Protein AF-A0A845W6X5-F1 (afdb_monomer)

Sequence (118 aa):
MAKKLVQFMMVVLFAMILYATPANASSVQECKANTPSCEGTLKQGEKLIVHSGWMHPNSLYVTPKGKATYAITYNYNTEQYKDVTEEKEFYTLGEVMTISLTDEQGEVSYKSVSHPRR

Secondary structure (DSSP, 8-state):
--TTHHHHHHHHHHHHHTT-S-----PEEEEETTSTT-EEEE-TT-EEEEE--SSS-EEEEEEESSSEEEEEEETTEEEEEEEE-S-EEEEESS-EEEEEE-SSS--EEEEEEEPPP-

Solvent-accessible surface area (backbone atoms only — not comparable to full-atom values): 6602 Å² total; per-residue (Å²): 141,76,81,69,63,65,66,55,58,57,56,57,58,59,62,59,68,77,72,70,69,84,76,74,71,59,48,74,45,80,29,48,30,83,39,97,76,24,56,54,74,46,45,55,59,24,32,40,39,35,44,33,49,78,87,45,54,25,38,36,39,38,36,36,81,42,67,24,27,37,36,40,31,47,82,88,49,72,48,78,46,72,73,37,65,60,71,43,80,42,82,43,60,58,41,49,37,35,40,34,46,72,30,88,83,23,39,35,34,39,40,40,45,62,47,78,87,126

Structure (mmCIF, N/CA/C/O backbone):
data_AF-A0A845W6X5-F1
#
_entry.id   AF-A0A845W6X5-F1
#
loop_
_atom_site.group_PDB
_atom_site.id
_atom_site.type_symbol
_atom_site.label_atom_id
_atom_site.label_alt_id
_atom_site.label_comp_id
_atom_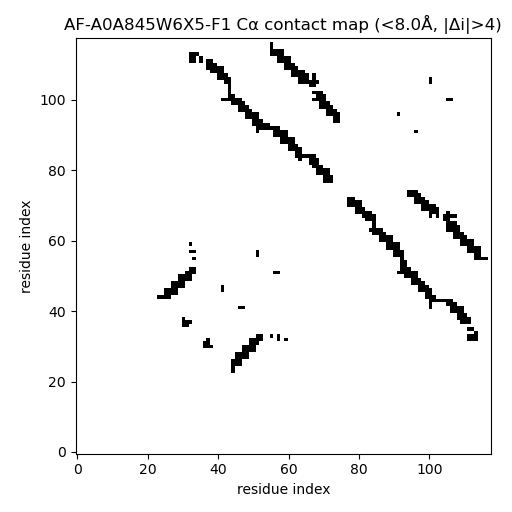site.label_asym_id
_atom_site.label_entity_id
_atom_site.label_seq_id
_atom_site.pdbx_PDB_ins_code
_atom_site.Cartn_x
_atom_site.Cartn_y
_atom_site.Cartn_z
_atom_site.occupancy
_atom_site.B_iso_or_equiv
_atom_site.auth_seq_id
_atom_site.auth_comp_id
_atom_site.auth_asym_id
_atom_site.auth_atom_id
_atom_site.pdbx_PDB_model_num
ATOM 1 N N . MET A 1 1 ? 3.448 -22.905 61.114 1.00 51.78 1 MET A N 1
ATOM 2 C CA . MET A 1 1 ? 4.108 -23.081 59.798 1.00 51.78 1 MET A CA 1
ATOM 3 C C . MET A 1 1 ? 3.285 -22.420 58.678 1.00 51.78 1 MET A C 1
ATOM 5 O O . MET A 1 1 ? 2.903 -23.078 57.727 1.00 51.78 1 MET A O 1
ATOM 9 N N . ALA A 1 2 ? 3.006 -21.113 58.777 1.00 49.19 2 ALA A N 1
ATOM 10 C CA . ALA A 1 2 ? 2.121 -20.379 57.850 1.00 49.19 2 ALA A CA 1
ATOM 11 C C . ALA A 1 2 ? 2.855 -19.293 57.030 1.00 49.19 2 ALA A C 1
ATOM 13 O O . ALA A 1 2 ? 2.239 -18.492 56.340 1.00 49.19 2 ALA A O 1
ATOM 14 N N . LYS A 1 3 ? 4.193 -19.246 57.107 1.00 49.50 3 LYS A N 1
ATOM 15 C CA . LYS A 1 3 ? 5.003 -18.142 56.560 1.00 49.50 3 LYS A CA 1
ATOM 16 C C . LYS A 1 3 ? 5.380 -18.305 55.078 1.00 49.50 3 LYS A C 1
ATOM 18 O O . LYS A 1 3 ? 5.889 -17.366 54.488 1.00 49.50 3 LYS A O 1
ATOM 23 N N . LYS A 1 4 ? 5.127 -19.476 54.473 1.00 51.56 4 LYS A N 1
ATOM 24 C CA . LYS A 1 4 ? 5.481 -19.781 53.069 1.00 51.56 4 LYS A CA 1
ATOM 25 C C . LYS A 1 4 ? 4.347 -19.545 52.061 1.00 51.56 4 LYS A C 1
ATOM 27 O O . LYS A 1 4 ? 4.599 -19.563 50.864 1.00 51.56 4 LYS A O 1
ATOM 32 N N . LEU A 1 5 ? 3.117 -19.315 52.524 1.00 51.38 5 LEU A N 1
ATOM 33 C CA . LEU A 1 5 ? 1.936 -19.251 51.652 1.00 51.38 5 LEU A CA 1
ATOM 34 C C . LEU A 1 5 ? 1.756 -17.869 50.999 1.00 51.38 5 LEU A C 1
ATOM 36 O O . LEU A 1 5 ? 1.340 -17.773 49.850 1.00 51.38 5 LEU A O 1
ATOM 40 N N . VAL A 1 6 ? 2.172 -16.801 51.686 1.00 53.75 6 VAL A N 1
ATOM 41 C CA . VAL A 1 6 ? 2.078 -15.419 51.176 1.00 53.75 6 VAL A CA 1
ATOM 42 C C . VAL A 1 6 ? 3.091 -15.156 50.055 1.00 53.75 6 VAL A C 1
ATOM 44 O O . VAL A 1 6 ? 2.803 -14.431 49.107 1.00 53.75 6 VAL A O 1
ATOM 47 N N . GLN A 1 7 ? 4.264 -15.792 50.122 1.00 48.56 7 GLN A N 1
ATOM 48 C CA . GLN A 1 7 ? 5.348 -15.552 49.167 1.00 48.56 7 GLN A CA 1
ATOM 49 C C . GLN A 1 7 ? 5.064 -16.159 47.781 1.00 48.56 7 GLN A C 1
ATOM 51 O O . GLN A 1 7 ? 5.516 -15.615 46.781 1.00 48.56 7 GLN A O 1
ATOM 56 N N . PHE A 1 8 ? 4.264 -17.230 47.699 1.00 49.72 8 PHE A N 1
ATOM 57 C CA . PHE A 1 8 ? 3.849 -17.813 46.416 1.00 49.72 8 PHE A CA 1
ATOM 58 C C . PHE A 1 8 ? 2.733 -17.022 45.728 1.00 49.72 8 PHE A C 1
ATOM 60 O O . PHE A 1 8 ? 2.716 -16.925 44.504 1.00 49.72 8 PHE A O 1
ATOM 67 N N . MET A 1 9 ? 1.830 -16.407 46.492 1.00 48.09 9 MET A N 1
ATOM 68 C CA . MET A 1 9 ? 0.687 -15.684 45.929 1.00 48.09 9 MET A CA 1
ATOM 69 C C . MET A 1 9 ? 1.110 -14.391 45.206 1.00 48.09 9 MET A C 1
ATOM 71 O O . MET A 1 9 ? 0.492 -13.995 44.221 1.00 48.09 9 MET A O 1
ATOM 75 N N . MET A 1 10 ? 2.214 -13.771 45.638 1.00 50.34 10 MET A N 1
ATOM 76 C CA . MET A 1 10 ? 2.742 -12.549 45.022 1.00 50.34 10 MET A CA 1
ATOM 77 C C . MET A 1 10 ? 3.471 -12.805 43.688 1.00 50.34 10 MET A C 1
ATOM 79 O O . MET A 1 10 ? 3.480 -11.937 42.818 1.00 50.34 10 MET A O 1
ATOM 83 N N . VAL A 1 11 ? 4.029 -14.006 43.487 1.00 52.97 11 VAL A N 1
ATOM 84 C CA . VAL A 1 11 ? 4.697 -14.388 42.226 1.00 52.97 11 VAL A CA 1
ATOM 85 C C . VAL A 1 11 ? 3.677 -14.615 41.105 1.00 52.97 11 VAL A C 1
ATOM 87 O O . VAL A 1 11 ? 3.931 -14.259 39.957 1.00 52.97 11 VAL A O 1
ATOM 90 N N . VAL A 1 12 ? 2.489 -15.132 41.433 1.00 52.00 12 VAL A N 1
ATOM 91 C CA . VAL A 1 12 ? 1.420 -15.363 40.445 1.00 52.00 12 VAL A CA 1
ATOM 92 C C . VAL A 1 12 ? 0.836 -14.042 39.925 1.00 52.00 12 VAL A C 1
ATOM 94 O O . VAL A 1 12 ? 0.532 -13.929 38.740 1.00 52.00 12 VAL A O 1
ATOM 97 N N . LEU A 1 13 ? 0.753 -13.011 40.772 1.00 50.06 13 LEU A N 1
ATOM 98 C CA . LEU A 1 13 ? 0.262 -11.684 40.376 1.00 50.06 13 LEU A CA 1
ATOM 99 C C . LEU A 1 13 ? 1.215 -10.946 39.423 1.00 50.06 13 LEU A C 1
ATOM 101 O O . LEU A 1 13 ? 0.748 -10.262 38.518 1.00 50.06 13 LEU A O 1
ATOM 105 N N . PHE A 1 14 ? 2.533 -11.136 39.546 1.00 45.03 14 PHE A N 1
ATOM 106 C CA . PHE A 1 14 ? 3.489 -10.572 38.583 1.00 45.03 14 PHE A CA 1
ATOM 107 C C . PHE A 1 14 ? 3.491 -11.298 37.228 1.00 45.03 14 PHE A C 1
ATOM 109 O O . PHE A 1 14 ? 3.789 -10.678 36.209 1.00 45.03 14 PHE A O 1
ATOM 116 N N . ALA A 1 15 ? 3.109 -12.579 37.184 1.00 49.25 15 ALA A N 1
ATOM 117 C CA . ALA A 1 15 ? 3.023 -13.335 35.933 1.00 49.25 15 ALA A CA 1
ATOM 118 C C . ALA A 1 15 ? 1.809 -12.942 35.064 1.00 49.25 15 ALA A C 1
ATOM 120 O O . ALA A 1 15 ? 1.866 -13.085 33.846 1.00 49.25 15 ALA A O 1
ATOM 121 N N . MET A 1 16 ? 0.734 -12.405 35.659 1.00 47.88 16 MET A N 1
ATOM 122 C CA . MET A 1 16 ? -0.456 -11.961 34.913 1.00 47.88 16 MET A CA 1
ATOM 123 C C . MET A 1 16 ? -0.333 -10.545 34.331 1.00 47.88 16 MET A C 1
ATOM 125 O O . MET A 1 16 ? -1.031 -10.219 33.376 1.00 47.88 16 MET A O 1
ATOM 129 N N . ILE A 1 17 ? 0.571 -9.706 34.850 1.00 47.94 17 ILE A N 1
ATOM 130 C CA . ILE A 1 17 ? 0.750 -8.324 34.361 1.00 47.94 17 ILE A CA 1
ATOM 131 C C . ILE A 1 17 ? 1.595 -8.282 33.071 1.00 47.94 17 ILE A C 1
ATOM 133 O O . ILE A 1 17 ? 1.535 -7.314 32.319 1.00 47.94 17 ILE A O 1
ATOM 137 N N . LEU A 1 18 ? 2.322 -9.357 32.747 1.00 46.09 18 LEU A N 1
ATOM 138 C CA . LEU A 1 18 ? 3.110 -9.458 31.512 1.00 46.09 18 LEU A CA 1
ATOM 139 C C . LEU A 1 18 ? 2.313 -9.961 30.290 1.00 46.09 18 LEU A C 1
ATOM 141 O O . LEU A 1 18 ? 2.891 -10.073 29.214 1.00 46.09 18 LEU A O 1
ATOM 145 N N . TYR A 1 19 ? 1.010 -10.242 30.425 1.00 49.62 19 TYR A N 1
ATOM 146 C CA . TYR A 1 19 ? 0.185 -10.859 29.369 1.00 49.62 19 TYR A CA 1
ATOM 147 C C . TYR A 1 19 ? -1.090 -10.083 29.007 1.00 49.62 19 TYR A C 1
ATOM 149 O O . TYR A 1 19 ? -2.079 -10.670 28.574 1.00 49.62 19 TYR A O 1
ATOM 157 N N . ALA A 1 20 ? -1.095 -8.759 29.161 1.00 47.22 20 ALA A N 1
ATOM 158 C CA . ALA A 1 20 ? -2.233 -7.951 28.718 1.00 47.22 20 ALA A CA 1
ATOM 159 C C . ALA A 1 20 ? -1.847 -6.586 28.139 1.00 47.22 20 ALA A C 1
ATOM 161 O O . ALA A 1 20 ? -2.643 -5.652 28.173 1.00 47.22 20 ALA A O 1
ATOM 162 N N . THR A 1 21 ? -0.655 -6.452 27.557 1.00 52.38 21 THR A N 1
ATOM 163 C CA . THR A 1 21 ? -0.544 -5.517 26.439 1.00 52.38 21 THR A CA 1
ATOM 164 C C . THR A 1 21 ? -1.041 -6.267 25.208 1.00 52.38 21 THR A C 1
ATOM 166 O O . THR A 1 21 ? -0.508 -7.339 24.908 1.00 52.38 21 THR A O 1
ATOM 169 N N . PRO A 1 22 ? -2.059 -5.774 24.476 1.00 47.91 22 PRO A N 1
ATOM 170 C CA . PRO A 1 22 ? -2.187 -6.181 23.095 1.00 47.91 22 PRO A CA 1
ATOM 171 C C . PRO A 1 22 ? -0.889 -5.711 22.444 1.00 47.91 22 PRO A C 1
ATOM 173 O O . PRO A 1 22 ? -0.700 -4.530 22.152 1.00 47.91 22 PRO A O 1
ATOM 176 N N . ALA A 1 23 ? 0.060 -6.632 22.294 1.00 47.81 23 ALA A N 1
ATOM 177 C CA . ALA A 1 23 ? 1.073 -6.513 21.278 1.00 47.81 23 ALA A CA 1
ATOM 178 C C . ALA A 1 23 ? 0.289 -6.519 19.966 1.00 47.81 23 ALA A C 1
ATOM 180 O O . ALA A 1 23 ? 0.091 -7.565 19.353 1.00 47.81 23 ALA A O 1
ATOM 181 N N . ASN A 1 24 ? -0.225 -5.349 19.574 1.00 50.38 24 ASN A N 1
ATOM 182 C CA . ASN A 1 24 ? -0.546 -5.057 18.194 1.00 50.38 24 ASN A CA 1
ATOM 183 C C . ASN A 1 24 ? 0.795 -5.173 17.479 1.00 50.38 24 ASN A C 1
ATOM 185 O O . ASN A 1 24 ? 1.539 -4.202 17.347 1.00 50.38 24 ASN A O 1
ATOM 189 N N . ALA A 1 25 ? 1.159 -6.409 17.142 1.00 48.06 25 ALA A N 1
ATOM 190 C CA . ALA A 1 25 ? 2.233 -6.708 16.234 1.00 48.06 25 ALA A CA 1
ATOM 191 C C . ALA A 1 25 ? 1.830 -6.000 14.946 1.00 48.06 25 ALA A C 1
ATOM 193 O O . ALA A 1 25 ? 0.954 -6.469 14.223 1.00 48.06 25 ALA A O 1
ATOM 194 N N . SER A 1 26 ? 2.379 -4.802 14.737 1.00 60.19 26 SER A N 1
ATOM 195 C CA . SER A 1 26 ? 2.220 -4.070 13.490 1.00 60.19 26 SER A CA 1
ATOM 196 C C . SER A 1 26 ? 2.840 -4.958 12.421 1.00 60.19 26 SER A C 1
ATOM 198 O O . SER A 1 26 ? 4.062 -5.072 12.324 1.00 60.19 26 SER A O 1
ATOM 200 N N . SER A 1 27 ? 1.984 -5.701 11.725 1.00 76.56 27 SER A N 1
ATOM 201 C CA . SER A 1 27 ? 2.391 -6.623 10.678 1.00 76.56 27 SER A CA 1
ATOM 202 C C . SER A 1 27 ? 2.836 -5.790 9.487 1.00 76.56 27 SER A C 1
ATOM 204 O O . SER A 1 27 ? 2.098 -4.925 9.008 1.00 76.56 27 SER A O 1
ATOM 206 N N . VAL A 1 28 ? 4.072 -6.006 9.049 1.00 85.62 28 VAL A N 1
ATOM 207 C CA . VAL A 1 28 ? 4.617 -5.365 7.855 1.00 85.62 28 VAL A CA 1
ATOM 208 C C . VAL A 1 28 ? 4.536 -6.375 6.723 1.00 85.62 28 VAL A C 1
ATOM 210 O O . VAL A 1 28 ? 5.149 -7.438 6.787 1.00 85.62 28 VAL A O 1
ATOM 213 N N . GLN A 1 29 ? 3.762 -6.041 5.698 1.00 88.75 29 GLN A N 1
ATOM 214 C CA . GLN A 1 29 ? 3.666 -6.798 4.460 1.00 88.75 29 GLN A CA 1
ATOM 215 C C . GLN A 1 29 ? 4.601 -6.160 3.428 1.00 88.75 29 GLN A C 1
ATOM 217 O O . GLN A 1 29 ? 4.574 -4.947 3.225 1.00 88.75 29 GLN A O 1
ATOM 222 N N . GLU A 1 30 ? 5.427 -6.963 2.763 1.00 90.38 30 GLU A N 1
ATOM 223 C CA . GLU A 1 30 ? 6.316 -6.494 1.697 1.00 90.38 30 GLU A CA 1
ATOM 224 C C . GLU A 1 30 ? 5.802 -6.941 0.329 1.00 90.38 30 GLU A C 1
ATOM 226 O O . GLU A 1 30 ? 5.395 -8.085 0.129 1.00 90.38 30 GLU A O 1
ATOM 231 N N . CYS A 1 31 ? 5.851 -6.031 -0.636 1.00 88.56 31 CYS A N 1
ATOM 232 C CA . CYS A 1 31 ? 5.281 -6.197 -1.961 1.00 88.56 31 CYS A CA 1
ATOM 233 C C . CYS A 1 31 ? 6.314 -5.788 -3.005 1.00 88.56 31 CYS A C 1
ATOM 235 O O . CYS A 1 31 ? 6.775 -4.648 -3.024 1.00 88.56 31 CYS A O 1
ATOM 237 N N . LYS A 1 32 ? 6.690 -6.698 -3.905 1.00 88.25 32 LYS A N 1
ATOM 238 C CA . LYS A 1 32 ? 7.522 -6.353 -5.066 1.00 88.25 32 LYS A CA 1
ATOM 239 C C . LYS A 1 32 ? 6.599 -6.059 -6.241 1.00 88.25 32 LYS A C 1
ATOM 241 O O . LYS A 1 32 ? 6.038 -6.994 -6.809 1.00 88.25 32 LYS A O 1
ATOM 246 N N . ALA A 1 33 ? 6.470 -4.790 -6.628 1.00 84.31 33 ALA A N 1
ATOM 247 C CA . ALA A 1 33 ? 5.488 -4.347 -7.628 1.00 84.31 33 ALA A CA 1
ATOM 248 C C . ALA A 1 33 ? 5.649 -5.038 -8.999 1.00 84.31 33 ALA A C 1
ATOM 250 O O . ALA A 1 33 ? 4.685 -5.220 -9.736 1.00 84.31 33 ALA A O 1
ATOM 251 N N . ASN A 1 34 ? 6.867 -5.492 -9.307 1.00 77.44 34 ASN A N 1
ATOM 252 C CA . ASN A 1 34 ? 7.204 -6.170 -10.558 1.00 77.44 34 ASN A CA 1
ATOM 253 C C . ASN A 1 34 ? 6.823 -7.666 -10.568 1.00 77.44 34 ASN A C 1
ATOM 255 O O . ASN A 1 34 ? 7.134 -8.364 -11.533 1.00 77.44 34 ASN A O 1
ATOM 259 N N . THR A 1 35 ? 6.241 -8.189 -9.485 1.00 73.12 35 THR A N 1
ATOM 260 C CA . THR A 1 35 ? 5.896 -9.610 -9.344 1.00 73.12 35 THR A CA 1
ATOM 261 C C . THR A 1 35 ? 4.381 -9.804 -9.334 1.00 73.12 35 THR A C 1
ATOM 263 O O . THR A 1 35 ? 3.672 -8.997 -8.734 1.00 73.12 35 THR A O 1
ATOM 266 N N . PRO A 1 36 ? 3.865 -10.888 -9.941 1.00 69.69 36 PRO A N 1
ATOM 267 C CA . PRO A 1 36 ? 2.427 -11.159 -9.987 1.00 69.69 36 PRO A CA 1
ATOM 268 C C . PRO A 1 36 ? 1.806 -11.451 -8.609 1.00 69.69 36 PRO A C 1
ATOM 270 O O . PRO A 1 36 ? 0.591 -11.522 -8.500 1.00 69.69 36 PRO A O 1
ATOM 273 N N . SER A 1 37 ? 2.616 -11.613 -7.559 1.00 76.88 37 SER A N 1
ATOM 274 C CA . SER A 1 37 ? 2.175 -11.882 -6.186 1.00 76.88 37 SER A CA 1
ATOM 275 C C . SER A 1 37 ? 1.913 -10.625 -5.351 1.00 76.88 37 SER A C 1
ATOM 277 O O . SER A 1 37 ? 1.674 -10.737 -4.153 1.00 76.88 37 SER A O 1
ATOM 279 N N . CYS A 1 38 ? 2.021 -9.426 -5.928 1.00 88.75 38 CYS A N 1
ATOM 280 C CA . CYS A 1 38 ? 1.867 -8.173 -5.190 1.00 88.75 38 CYS A CA 1
ATOM 281 C C . CYS A 1 38 ? 0.392 -7.723 -5.162 1.00 88.75 38 CYS A C 1
ATOM 283 O O . CYS A 1 38 ? -0.004 -6.695 -5.706 1.00 88.75 38 CYS A O 1
ATOM 285 N N . GLU A 1 39 ? -0.434 -8.544 -4.514 1.00 92.31 39 GLU A N 1
ATOM 286 C CA . GLU A 1 39 ? -1.847 -8.290 -4.232 1.00 92.31 39 GLU A CA 1
ATOM 287 C C . GLU A 1 39 ? -2.222 -8.824 -2.842 1.00 92.31 39 GLU A C 1
ATOM 289 O O . GLU A 1 39 ? -1.617 -9.779 -2.354 1.00 92.31 39 GLU A O 1
ATOM 294 N N . GLY A 1 40 ? -3.190 -8.195 -2.174 1.00 92.06 40 GLY A N 1
ATOM 295 C CA . GLY A 1 40 ? -3.553 -8.569 -0.809 1.00 92.06 40 GLY A CA 1
ATOM 296 C C . GLY A 1 40 ? -4.569 -7.642 -0.152 1.00 92.06 40 GLY A C 1
ATOM 297 O O . GLY A 1 40 ? -5.279 -6.879 -0.806 1.00 92.06 40 GLY A O 1
ATOM 298 N N . THR A 1 41 ? -4.680 -7.743 1.172 1.00 92.62 41 THR A N 1
ATOM 299 C CA . THR A 1 41 ? -5.506 -6.849 1.995 1.00 92.62 41 THR A CA 1
ATOM 300 C C . THR A 1 41 ? -4.688 -6.364 3.177 1.00 92.62 41 THR A C 1
ATOM 302 O O . THR A 1 41 ? -4.023 -7.157 3.839 1.00 92.62 41 THR A O 1
ATOM 305 N N . LEU A 1 42 ? -4.773 -5.064 3.428 1.00 91.19 42 LEU A N 1
ATOM 306 C CA . LEU A 1 42 ? -4.209 -4.387 4.576 1.00 91.19 42 LEU A CA 1
ATOM 307 C C . LEU A 1 42 ? -5.320 -4.135 5.599 1.00 91.19 42 LEU A C 1
ATOM 309 O O . LEU A 1 42 ? -6.389 -3.623 5.250 1.00 91.19 42 LEU A O 1
ATOM 313 N N . LYS A 1 43 ? -5.063 -4.507 6.851 1.00 88.69 43 LYS A N 1
ATOM 314 C CA . LYS A 1 43 ? -5.943 -4.265 8.002 1.00 88.69 43 LYS A CA 1
ATOM 315 C C . LYS A 1 43 ? -5.369 -3.190 8.923 1.00 88.69 43 LYS A C 1
ATOM 317 O O . LYS A 1 43 ? -4.222 -2.764 8.779 1.00 88.69 43 LYS A O 1
ATOM 322 N N . GLN A 1 44 ? -6.168 -2.751 9.892 1.00 84.31 44 GLN A N 1
ATOM 323 C CA . GLN A 1 44 ? -5.739 -1.792 10.908 1.00 84.31 44 GLN A CA 1
ATOM 324 C C . GLN A 1 44 ? -4.415 -2.215 11.572 1.00 84.31 44 GLN A C 1
ATOM 326 O O . GLN A 1 44 ? -4.238 -3.362 11.979 1.00 84.31 44 GLN A O 1
ATOM 331 N N . GLY A 1 45 ? -3.489 -1.262 11.707 1.00 80.25 45 GLY A N 1
ATOM 332 C CA . GLY A 1 45 ? -2.185 -1.475 12.343 1.00 80.25 45 GLY A CA 1
ATOM 333 C C . GLY A 1 45 ? -1.150 -2.158 11.446 1.00 80.25 45 GLY A C 1
ATOM 334 O O . GLY A 1 45 ? 0.032 -2.189 11.803 1.00 80.25 45 GLY A O 1
ATOM 335 N N . GLU A 1 46 ? -1.559 -2.652 10.279 1.00 87.31 46 GLU A N 1
ATOM 336 C CA . GLU A 1 46 ? -0.659 -3.207 9.281 1.00 87.31 46 GLU A CA 1
ATOM 337 C C . GLU A 1 46 ? -0.076 -2.114 8.382 1.00 87.31 46 GLU A C 1
ATOM 339 O O . GLU A 1 46 ? -0.662 -1.044 8.169 1.00 87.31 46 GLU A O 1
ATOM 344 N N . LYS A 1 47 ? 1.106 -2.398 7.837 1.00 89.81 47 LYS A N 1
ATOM 345 C CA . LYS A 1 47 ? 1.781 -1.540 6.863 1.00 89.81 47 LYS A CA 1
ATOM 346 C C . LYS A 1 47 ? 2.153 -2.353 5.638 1.00 89.81 47 LYS A C 1
ATOM 348 O O . LYS A 1 47 ? 2.654 -3.463 5.774 1.00 89.81 47 LYS A O 1
ATOM 353 N N . LEU A 1 48 ? 1.949 -1.784 4.459 1.00 92.19 48 LEU A N 1
ATOM 354 C CA . LEU A 1 48 ? 2.427 -2.345 3.202 1.00 92.19 48 LEU A CA 1
ATOM 355 C C . LEU A 1 48 ? 3.655 -1.564 2.748 1.00 92.19 48 LEU A C 1
ATOM 357 O O . LEU A 1 48 ? 3.577 -0.347 2.619 1.00 92.19 48 LEU A O 1
ATOM 361 N N . ILE A 1 49 ? 4.758 -2.246 2.460 1.00 92.12 49 ILE A N 1
ATOM 362 C CA . ILE A 1 49 ? 5.936 -1.657 1.822 1.00 92.12 49 ILE A CA 1
ATOM 363 C C . ILE A 1 49 ? 6.002 -2.178 0.392 1.00 92.12 49 ILE A C 1
ATOM 365 O O . ILE A 1 49 ? 6.166 -3.373 0.153 1.00 92.12 49 ILE A O 1
ATOM 369 N N . VAL A 1 50 ? 5.874 -1.274 -0.571 1.00 90.81 50 VAL A N 1
ATOM 370 C CA . VAL A 1 50 ? 5.930 -1.570 -1.997 1.00 90.81 50 VAL A CA 1
ATOM 371 C C . VAL A 1 50 ? 7.290 -1.159 -2.541 1.00 90.81 50 VAL A C 1
ATOM 373 O O . VAL A 1 50 ? 7.650 0.018 -2.552 1.00 90.81 50 VAL A O 1
ATOM 376 N N . HIS A 1 51 ? 8.034 -2.147 -3.024 1.00 89.44 51 HIS A N 1
ATOM 377 C CA . HIS A 1 51 ? 9.297 -1.967 -3.720 1.00 89.44 51 HIS A CA 1
ATOM 378 C C . HIS A 1 51 ? 9.043 -1.956 -5.225 1.00 89.44 51 HIS A C 1
ATOM 380 O O . HIS A 1 51 ? 8.690 -2.988 -5.813 1.00 89.44 51 HIS A O 1
ATOM 386 N N . SER A 1 52 ? 9.245 -0.800 -5.853 1.00 85.81 52 SER A N 1
ATOM 387 C CA . SER A 1 52 ? 9.215 -0.675 -7.308 1.00 85.81 52 SER A CA 1
ATOM 388 C C . SER A 1 52 ? 10.629 -0.763 -7.887 1.00 85.81 52 SER A C 1
ATOM 390 O O . SER A 1 52 ? 11.593 -0.243 -7.327 1.00 85.81 52 SER A O 1
ATOM 392 N N . GLY A 1 53 ? 10.779 -1.474 -9.006 1.00 80.75 53 GLY A N 1
ATOM 393 C CA . GLY A 1 53 ? 12.036 -1.463 -9.755 1.00 80.75 53 GLY A CA 1
ATOM 394 C C . GLY A 1 53 ? 12.141 -0.250 -10.683 1.00 80.75 53 GLY A C 1
ATOM 395 O O . GLY A 1 53 ? 11.157 0.427 -10.955 1.00 80.75 53 GLY A O 1
ATOM 396 N N . TRP A 1 54 ? 13.333 -0.025 -11.238 1.00 80.31 54 TRP A N 1
ATOM 397 C CA . TRP A 1 54 ? 13.612 1.062 -12.193 1.00 80.31 54 TRP A CA 1
ATOM 398 C C . TRP A 1 54 ? 13.272 0.719 -13.651 1.00 80.31 54 TRP A C 1
ATOM 400 O O . TRP A 1 54 ? 13.369 1.565 -14.536 1.00 80.31 54 TRP A O 1
ATOM 410 N N . MET A 1 55 ? 12.935 -0.543 -13.934 1.00 76.44 55 MET A N 1
ATOM 411 C CA . MET A 1 55 ? 12.807 -1.028 -15.314 1.00 76.44 55 MET A CA 1
ATOM 412 C C . MET A 1 55 ? 11.475 -0.631 -15.960 1.00 76.44 55 MET A C 1
ATOM 414 O O . MET A 1 55 ? 11.454 -0.279 -17.144 1.00 76.44 55 MET A O 1
ATOM 418 N N . HIS A 1 56 ? 10.387 -0.660 -15.185 1.00 76.25 56 HIS A N 1
ATOM 419 C CA . HIS A 1 56 ? 9.023 -0.420 -15.651 1.00 76.25 56 HIS A CA 1
ATOM 420 C C . HIS A 1 56 ? 8.233 0.366 -14.601 1.00 76.25 56 HIS A C 1
ATOM 422 O O . HIS A 1 56 ? 8.372 0.059 -13.414 1.00 76.25 56 HIS A O 1
ATOM 428 N N . PRO A 1 57 ? 7.411 1.352 -15.008 1.00 81.69 57 PRO A N 1
ATOM 429 C CA . PRO A 1 57 ? 6.465 1.966 -14.092 1.00 81.69 57 PRO A CA 1
ATOM 430 C C . PRO A 1 57 ? 5.444 0.914 -13.652 1.00 81.69 57 PRO A C 1
ATOM 432 O O . PRO A 1 57 ? 4.995 0.082 -14.448 1.00 81.69 57 PRO A O 1
ATOM 435 N N . ASN A 1 58 ? 5.086 0.952 -12.375 1.00 86.94 58 ASN A N 1
ATOM 436 C CA . ASN A 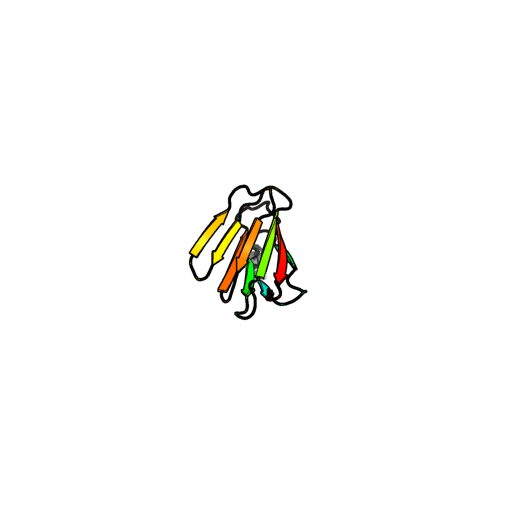1 58 ? 4.045 0.101 -11.822 1.00 86.94 58 ASN A CA 1
ATOM 437 C C . ASN A 1 58 ? 2.911 0.973 -11.301 1.00 86.94 58 ASN A C 1
ATOM 439 O O . ASN A 1 58 ? 3.162 2.033 -10.725 1.00 86.94 58 ASN A O 1
ATOM 443 N N . SER A 1 59 ? 1.687 0.488 -11.470 1.00 90.06 59 SER A N 1
ATOM 444 C CA . SER A 1 59 ? 0.516 1.055 -10.810 1.00 90.06 59 SER A CA 1
ATOM 445 C C . SER A 1 59 ? 0.148 0.170 -9.635 1.00 90.06 59 SER A C 1
ATOM 447 O O . SER A 1 59 ? 0.082 -1.050 -9.780 1.00 90.06 59 SER A O 1
ATOM 449 N N . LEU A 1 60 ? -0.094 0.769 -8.477 1.00 90.50 60 LEU A N 1
ATOM 450 C CA . LEU A 1 60 ? -0.761 0.122 -7.362 1.00 90.50 60 LEU A CA 1
ATOM 451 C C . LEU A 1 60 ? -2.191 0.647 -7.285 1.00 90.50 60 LEU A C 1
ATOM 453 O O . LEU A 1 60 ? -2.406 1.839 -7.074 1.00 90.50 60 LEU A O 1
ATOM 457 N N . TYR A 1 61 ? -3.151 -0.257 -7.412 1.00 92.50 61 TYR A N 1
ATOM 458 C CA . TYR A 1 61 ? -4.556 0.020 -7.155 1.00 92.50 61 TYR A CA 1
ATOM 459 C C . TYR A 1 61 ? -4.852 -0.285 -5.697 1.00 92.50 61 TYR A C 1
ATOM 461 O O . TYR A 1 61 ? -4.468 -1.338 -5.183 1.00 92.50 61 TYR A O 1
ATOM 469 N N . VAL A 1 62 ? -5.493 0.664 -5.032 1.00 92.50 62 VAL A N 1
ATOM 470 C CA . VAL A 1 62 ? -5.819 0.628 -3.612 1.00 92.50 62 VAL A CA 1
ATOM 471 C C . VAL A 1 62 ? -7.322 0.816 -3.502 1.00 92.50 62 VAL A C 1
ATOM 473 O O . VAL A 1 62 ? -7.841 1.907 -3.735 1.00 92.50 62 VAL A O 1
ATOM 476 N N . THR A 1 63 ? -8.018 -0.264 -3.173 1.00 94.12 63 THR A N 1
ATOM 477 C CA . THR A 1 63 ? -9.478 -0.344 -3.190 1.00 94.12 63 THR A CA 1
ATOM 478 C C . THR A 1 63 ? -9.976 -0.488 -1.753 1.00 94.12 63 THR A C 1
ATOM 480 O O . THR A 1 63 ? -9.763 -1.534 -1.126 1.00 94.12 63 THR A O 1
ATOM 483 N N . PRO A 1 64 ? -10.616 0.541 -1.178 1.00 90.94 64 PRO A N 1
ATOM 484 C CA . PRO A 1 64 ? -11.140 0.444 0.173 1.00 90.94 64 PRO A CA 1
ATOM 485 C C . PRO A 1 64 ? -12.394 -0.446 0.186 1.00 90.94 64 PRO A C 1
ATOM 487 O O . PRO A 1 64 ? -13.254 -0.340 -0.685 1.00 90.94 64 PRO A O 1
ATOM 490 N N . LYS A 1 65 ? -12.515 -1.347 1.171 1.00 88.38 65 LYS A N 1
ATOM 491 C CA . LYS A 1 65 ? -13.717 -2.201 1.320 1.00 88.38 65 LYS A CA 1
ATOM 492 C C . LYS A 1 65 ? -14.898 -1.472 1.969 1.00 88.38 65 LYS A C 1
ATOM 494 O O . LYS A 1 65 ? -16.023 -1.960 1.946 1.00 88.38 65 LYS A O 1
ATOM 499 N N . GLY A 1 66 ? -14.625 -0.323 2.573 1.00 85.81 66 GLY A N 1
ATOM 500 C CA . GLY A 1 66 ? -15.577 0.561 3.227 1.00 85.81 66 GLY A CA 1
ATOM 501 C C . GLY A 1 66 ? -14.991 1.965 3.294 1.00 85.81 66 GLY A C 1
ATOM 502 O O . GLY A 1 66 ? -14.095 2.298 2.528 1.00 85.81 66 GLY A O 1
ATOM 503 N N . LYS A 1 67 ? -15.457 2.797 4.222 1.00 84.81 67 LYS A N 1
ATOM 504 C CA . LYS A 1 67 ? -14.817 4.090 4.473 1.00 84.81 67 LYS A CA 1
ATOM 505 C C . LYS A 1 67 ? -13.439 3.845 5.102 1.00 84.81 67 LYS A C 1
ATOM 507 O O . LYS A 1 67 ? -13.367 3.179 6.130 1.00 84.81 67 LYS A O 1
ATOM 512 N N . ALA A 1 68 ? -12.367 4.338 4.482 1.00 86.62 68 ALA A N 1
ATOM 513 C CA . ALA A 1 68 ? -11.009 4.149 4.990 1.00 86.62 68 ALA A CA 1
ATOM 514 C C . ALA A 1 68 ? -10.200 5.449 4.975 1.00 86.62 68 ALA A C 1
ATOM 516 O O . ALA A 1 68 ? -10.276 6.244 4.036 1.00 86.62 68 ALA A O 1
ATOM 517 N N . THR A 1 69 ? -9.370 5.629 6.001 1.00 89.62 69 THR A N 1
ATOM 518 C CA . THR A 1 69 ? -8.306 6.638 6.019 1.00 89.62 69 THR A CA 1
ATOM 519 C C . THR A 1 69 ? -6.959 5.930 6.029 1.00 89.62 69 THR A C 1
ATOM 521 O O . THR A 1 69 ? -6.717 5.035 6.843 1.00 89.62 69 THR A O 1
ATOM 524 N N . TYR A 1 70 ? -6.080 6.326 5.113 1.00 89.94 70 TYR A N 1
ATOM 525 C CA . TYR A 1 70 ? -4.731 5.788 5.005 1.00 89.94 70 TYR A CA 1
ATOM 526 C C . TYR A 1 70 ? -3.722 6.891 4.691 1.00 89.94 70 TYR A C 1
ATOM 528 O O . TYR A 1 70 ? -4.049 7.938 4.132 1.00 89.94 70 TYR A O 1
ATOM 536 N N . ALA A 1 71 ? -2.473 6.653 5.069 1.00 91.62 71 ALA A N 1
ATOM 537 C CA . ALA A 1 71 ? -1.340 7.493 4.728 1.00 91.62 71 ALA A CA 1
ATOM 538 C C . ALA A 1 71 ? -0.418 6.737 3.770 1.00 91.62 71 ALA A C 1
ATOM 540 O O . ALA A 1 71 ? -0.110 5.563 4.004 1.00 91.62 71 ALA A O 1
ATOM 541 N N . ILE A 1 72 ? 0.019 7.423 2.716 1.00 91.56 72 ILE A N 1
ATOM 542 C CA . ILE A 1 72 ? 1.011 6.922 1.768 1.00 91.56 72 ILE A CA 1
ATOM 543 C C . ILE A 1 72 ? 2.277 7.749 1.912 1.00 91.56 72 ILE A C 1
ATOM 545 O O . ILE A 1 72 ? 2.231 8.973 1.837 1.00 91.56 72 ILE A O 1
ATOM 549 N N . THR A 1 73 ? 3.407 7.078 2.099 1.00 90.75 73 THR A N 1
ATOM 550 C CA . THR A 1 73 ? 4.724 7.704 2.170 1.00 90.75 73 THR A CA 1
ATOM 551 C C . THR A 1 73 ? 5.565 7.285 0.970 1.00 90.75 73 THR A C 1
ATOM 553 O O . THR A 1 73 ? 5.875 6.103 0.829 1.00 90.75 73 THR A O 1
ATOM 556 N N . TYR A 1 74 ? 5.981 8.249 0.151 1.00 87.31 74 TYR A N 1
ATOM 557 C CA . TYR A 1 74 ? 6.939 8.074 -0.944 1.00 87.31 74 TYR A CA 1
ATOM 558 C C . TYR A 1 74 ? 8.271 8.670 -0.539 1.00 87.31 74 TYR A C 1
ATOM 560 O O . TYR A 1 74 ? 8.310 9.876 -0.316 1.00 87.31 74 TYR A O 1
ATOM 568 N N . ASN A 1 75 ? 9.346 7.874 -0.456 1.00 75.44 75 ASN A N 1
ATOM 569 C CA . ASN A 1 75 ? 10.712 8.391 -0.266 1.00 75.44 75 ASN A CA 1
ATOM 570 C C . ASN A 1 75 ? 10.768 9.608 0.697 1.00 75.44 75 ASN A C 1
ATOM 572 O O . ASN A 1 75 ? 11.300 10.650 0.331 1.00 75.44 75 ASN A O 1
ATOM 576 N N . TYR A 1 76 ? 10.146 9.508 1.885 1.00 79.25 76 TYR A N 1
ATOM 577 C CA . TYR A 1 76 ? 10.029 10.544 2.941 1.00 79.25 76 TYR A CA 1
ATOM 578 C C . TYR A 1 76 ? 8.872 11.568 2.869 1.00 79.25 76 TYR A C 1
ATOM 580 O O . TYR A 1 76 ? 8.577 12.190 3.889 1.00 79.25 76 TYR A O 1
ATOM 588 N N . ASN A 1 77 ? 8.151 11.703 1.758 1.00 85.75 77 ASN A N 1
ATOM 589 C CA . ASN A 1 77 ? 6.957 12.549 1.662 1.00 85.75 77 ASN A CA 1
ATOM 590 C C . ASN A 1 77 ? 5.702 11.752 2.000 1.00 85.75 77 ASN A C 1
ATOM 592 O O . ASN A 1 77 ? 5.413 10.756 1.344 1.00 85.75 77 ASN A O 1
ATOM 596 N N . THR A 1 78 ? 4.956 12.184 3.018 1.00 89.88 78 THR A N 1
ATOM 597 C CA . THR A 1 78 ? 3.726 11.505 3.446 1.00 89.88 78 THR A CA 1
ATOM 598 C C . THR A 1 78 ? 2.493 12.303 3.057 1.00 89.88 78 THR A C 1
ATOM 600 O O . THR A 1 78 ? 2.331 13.448 3.470 1.00 89.88 78 THR A O 1
ATOM 603 N N . GLU A 1 79 ? 1.593 11.659 2.327 1.00 91.44 79 GLU A N 1
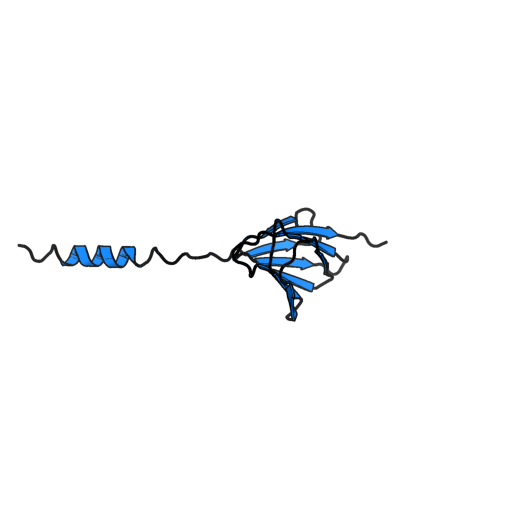ATOM 604 C CA . GLU A 1 79 ? 0.281 12.171 1.962 1.00 91.44 79 GLU A CA 1
ATOM 605 C C . GLU A 1 79 ? -0.803 11.409 2.724 1.00 91.44 79 GLU A C 1
ATOM 607 O O . GLU A 1 79 ? -0.780 10.180 2.813 1.00 91.44 79 GLU A O 1
ATOM 612 N N . GLN A 1 80 ? -1.767 12.139 3.286 1.00 89.69 80 GLN A N 1
ATOM 613 C CA . GLN A 1 80 ? -2.912 11.542 3.968 1.00 89.69 80 GLN A CA 1
ATOM 614 C C . GLN A 1 80 ? -4.148 11.573 3.079 1.00 89.69 80 GLN A C 1
ATOM 616 O O . GLN A 1 80 ? -4.534 12.620 2.559 1.00 89.69 80 GLN A O 1
ATOM 621 N N . TYR A 1 81 ? -4.812 10.429 2.996 1.00 87.56 81 TYR A N 1
ATOM 622 C CA . TYR A 1 81 ? -6.044 10.228 2.260 1.00 87.56 81 TYR A CA 1
ATOM 623 C C . TYR A 1 81 ? -7.154 9.923 3.262 1.00 87.56 81 TYR A C 1
ATOM 625 O O . TYR A 1 81 ? -7.127 8.890 3.928 1.00 87.56 81 TYR A O 1
ATOM 633 N N . LYS A 1 82 ? -8.098 10.857 3.406 1.00 89.12 82 LYS A N 1
ATOM 634 C CA . LYS A 1 82 ? -9.197 10.778 4.375 1.00 89.12 82 LYS A CA 1
ATOM 635 C C . LYS A 1 82 ? -10.489 10.376 3.701 1.00 89.12 82 LYS A C 1
ATOM 637 O O . LYS A 1 82 ? -10.782 10.872 2.616 1.00 89.12 82 LYS A O 1
ATOM 642 N N . ASP A 1 83 ? -11.255 9.538 4.393 1.00 86.88 83 ASP A N 1
ATOM 643 C CA . ASP A 1 83 ? -12.621 9.179 4.020 1.00 86.88 83 ASP A CA 1
ATOM 644 C C . ASP A 1 83 ? -12.734 8.638 2.584 1.00 86.88 83 ASP A C 1
ATOM 646 O O . ASP A 1 83 ? -13.683 8.939 1.863 1.00 86.88 83 ASP A O 1
ATOM 650 N N . VAL A 1 84 ? -11.749 7.843 2.156 1.00 87.31 84 VAL A N 1
ATOM 651 C CA . VAL A 1 84 ? -11.715 7.280 0.806 1.00 87.31 84 VAL A CA 1
ATOM 652 C C . VAL A 1 84 ? -12.721 6.141 0.707 1.00 87.31 84 VAL A C 1
ATOM 654 O O . VAL A 1 84 ? -12.719 5.227 1.533 1.00 87.31 84 VAL A O 1
ATOM 657 N N . THR A 1 85 ? -13.566 6.201 -0.319 1.00 87.31 85 THR A N 1
ATOM 658 C CA . THR A 1 85 ? -14.602 5.198 -0.617 1.00 87.31 85 THR A CA 1
ATOM 659 C C . THR A 1 85 ? -14.457 4.574 -2.001 1.00 87.31 85 THR A C 1
ATOM 661 O O . THR A 1 85 ? -15.171 3.631 -2.321 1.00 87.31 85 THR A O 1
ATOM 664 N N . GLU A 1 86 ? -13.553 5.097 -2.826 1.00 91.00 86 GLU A N 1
ATOM 665 C CA . GLU A 1 86 ? -13.335 4.664 -4.206 1.00 91.00 86 GLU A CA 1
ATOM 666 C C . GLU A 1 86 ? -11.899 4.179 -4.396 1.00 91.00 86 GLU A C 1
ATOM 668 O O . GLU A 1 86 ? -10.996 4.546 -3.638 1.00 91.00 86 GLU A O 1
ATOM 673 N N . GLU A 1 87 ? -11.693 3.344 -5.412 1.00 93.19 87 GLU A N 1
ATOM 674 C CA . GLU A 1 87 ? -10.362 2.888 -5.795 1.00 93.19 87 GLU A CA 1
ATOM 675 C C . GLU A 1 87 ? -9.467 4.069 -6.180 1.00 93.19 87 GLU A C 1
ATOM 677 O O . GLU A 1 87 ? -9.875 4.971 -6.915 1.00 93.19 87 GLU A O 1
ATOM 682 N N . LYS A 1 88 ? -8.224 4.044 -5.698 1.00 91.94 88 LYS A N 1
ATOM 683 C CA . LYS A 1 88 ? -7.187 4.983 -6.115 1.00 91.94 88 LYS A CA 1
ATOM 684 C C . LYS A 1 88 ? -6.010 4.264 -6.741 1.00 91.94 88 LYS A C 1
ATOM 686 O O . LYS A 1 88 ? -5.546 3.245 -6.234 1.00 91.94 88 LYS A O 1
ATOM 691 N N . GLU A 1 89 ? -5.513 4.850 -7.819 1.00 92.38 89 GLU A N 1
ATOM 692 C CA . GLU A 1 89 ? -4.303 4.415 -8.496 1.00 92.38 89 GLU A CA 1
ATOM 693 C C . GLU A 1 89 ? -3.102 5.250 -8.043 1.00 92.38 89 GLU A C 1
ATOM 695 O O . GLU A 1 89 ? -3.165 6.480 -7.978 1.00 92.38 89 GLU A O 1
ATOM 700 N N . PHE A 1 90 ? -1.995 4.564 -7.773 1.00 90.12 90 PHE A N 1
ATOM 701 C CA . PHE A 1 90 ? -0.724 5.153 -7.384 1.00 90.12 90 PHE A CA 1
ATOM 702 C C . PHE A 1 90 ? 0.391 4.655 -8.293 1.00 90.12 90 PHE A C 1
ATOM 704 O O . PHE A 1 90 ? 0.647 3.455 -8.381 1.00 90.12 90 PHE A O 1
ATOM 711 N N . TYR A 1 91 ? 1.073 5.582 -8.957 1.00 88.06 91 TYR A N 1
ATOM 712 C CA . TYR A 1 91 ? 2.181 5.265 -9.849 1.00 88.06 91 TYR A CA 1
ATOM 713 C C . TYR A 1 91 ? 3.502 5.285 -9.085 1.00 88.06 91 TYR A C 1
ATOM 715 O O . TYR A 1 91 ? 3.765 6.200 -8.309 1.00 88.06 91 TYR A O 1
ATOM 723 N N . THR A 1 92 ? 4.355 4.290 -9.324 1.00 82.88 92 THR A N 1
ATOM 724 C CA . THR A 1 92 ? 5.673 4.196 -8.687 1.00 82.88 92 THR A CA 1
ATOM 725 C C . THR A 1 92 ? 6.739 3.697 -9.668 1.00 82.88 92 THR A C 1
ATOM 727 O O . THR A 1 92 ? 6.496 2.787 -10.471 1.00 82.88 92 THR A O 1
ATOM 730 N N . LEU A 1 93 ? 7.927 4.313 -9.629 1.00 85.00 93 LEU A N 1
ATOM 731 C CA . LEU A 1 93 ? 9.079 3.964 -10.466 1.00 85.00 93 LEU A CA 1
ATOM 732 C C . LEU A 1 93 ? 10.394 4.233 -9.724 1.00 85.00 93 LEU A C 1
ATOM 734 O O . LEU A 1 93 ? 10.791 5.382 -9.570 1.00 85.00 93 LEU A O 1
ATOM 738 N N . GLY A 1 94 ? 11.109 3.177 -9.333 1.00 81.75 94 GLY A N 1
ATOM 739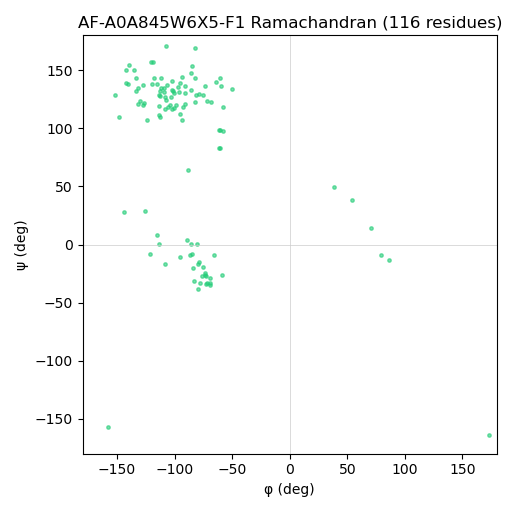 C CA . GLY A 1 94 ? 12.393 3.310 -8.633 1.00 81.75 94 GLY A CA 1
ATOM 740 C C . GLY A 1 94 ? 12.288 3.834 -7.196 1.00 81.75 94 GLY A C 1
ATOM 741 O O . GLY A 1 94 ? 13.291 4.221 -6.604 1.00 81.75 94 GLY A O 1
ATOM 742 N N . GLU A 1 95 ? 11.087 3.840 -6.623 1.00 83.56 95 GLU A N 1
ATOM 743 C CA . GLU A 1 95 ? 10.798 4.372 -5.292 1.00 83.56 95 GLU A CA 1
ATOM 744 C C . GLU A 1 95 ? 10.261 3.289 -4.352 1.00 83.56 95 GLU A C 1
ATOM 746 O O . GLU A 1 95 ? 9.699 2.275 -4.789 1.00 83.56 95 GLU A O 1
ATOM 751 N N . VAL A 1 96 ? 10.416 3.525 -3.045 1.00 86.44 96 VAL A N 1
ATOM 752 C CA . VAL A 1 96 ? 9.746 2.737 -2.007 1.00 86.44 96 VAL A CA 1
ATOM 753 C C . VAL A 1 96 ? 8.518 3.506 -1.543 1.00 86.44 96 VAL A C 1
ATOM 755 O O . VAL A 1 96 ? 8.624 4.627 -1.039 1.00 86.44 96 VAL A O 1
ATOM 758 N N . MET A 1 97 ? 7.355 2.883 -1.699 1.00 90.50 97 MET A N 1
ATOM 759 C CA . MET A 1 97 ? 6.079 3.425 -1.251 1.00 90.50 97 MET A CA 1
ATOM 760 C C . MET A 1 97 ? 5.599 2.633 -0.038 1.00 90.50 97 MET A C 1
ATOM 762 O O . MET A 1 97 ? 5.502 1.412 -0.095 1.00 90.50 97 MET A O 1
ATOM 766 N N . THR A 1 98 ? 5.285 3.312 1.062 1.00 91.94 98 THR A N 1
ATOM 767 C CA . THR A 1 98 ? 4.696 2.683 2.253 1.00 91.94 98 THR A CA 1
ATOM 768 C C . THR A 1 98 ? 3.246 3.109 2.398 1.00 91.94 98 THR A C 1
ATOM 770 O O . THR A 1 98 ? 2.964 4.301 2.360 1.00 91.94 98 THR A O 1
ATOM 773 N N . ILE A 1 99 ? 2.335 2.162 2.607 1.00 91.12 99 ILE A N 1
ATOM 774 C CA . ILE A 1 99 ? 0.921 2.427 2.886 1.00 91.12 99 ILE A CA 1
ATOM 775 C C . ILE A 1 99 ? 0.627 1.996 4.314 1.00 91.12 99 ILE A C 1
ATOM 777 O O . ILE A 1 99 ? 0.997 0.900 4.733 1.00 91.12 99 ILE A O 1
ATOM 781 N N . SER A 1 100 ? -0.039 2.862 5.066 1.00 90.31 100 SER A N 1
ATOM 782 C CA . SER A 1 100 ? -0.459 2.586 6.437 1.00 90.31 100 SER A CA 1
ATOM 783 C C . SER A 1 100 ? -1.907 2.998 6.633 1.00 90.31 100 SER A C 1
ATOM 785 O O . SER A 1 100 ? -2.298 4.101 6.255 1.00 90.31 100 SER A O 1
ATOM 787 N N . LEU A 1 101 ? -2.706 2.111 7.221 1.00 86.62 101 LEU A N 1
ATOM 788 C CA . LEU A 1 101 ? -4.069 2.446 7.619 1.00 86.62 101 LEU A CA 1
ATOM 789 C C . LEU A 1 101 ? -4.039 3.234 8.922 1.00 86.62 101 LEU A C 1
ATOM 791 O O . LEU A 1 101 ? -3.380 2.834 9.883 1.00 86.62 101 LEU A O 1
ATOM 795 N N . THR A 1 102 ? -4.739 4.364 8.937 1.00 81.06 102 THR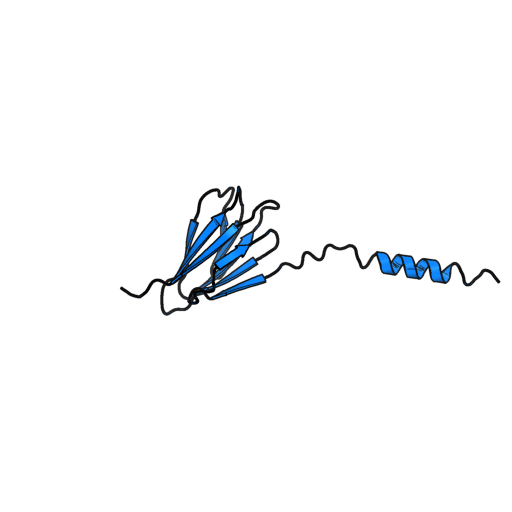 A N 1
ATOM 796 C CA . THR A 1 102 ? -4.847 5.240 10.110 1.00 81.06 102 THR A CA 1
ATOM 797 C C . THR A 1 102 ? -6.232 5.189 10.749 1.00 81.06 102 THR A C 1
ATOM 799 O O . THR A 1 102 ? -6.367 5.603 11.896 1.00 81.06 102 THR A O 1
ATOM 802 N N . ASP A 1 103 ? -7.240 4.679 10.037 1.00 75.81 103 ASP A N 1
ATOM 803 C CA . ASP A 1 103 ? -8.577 4.432 10.582 1.00 75.81 103 ASP A CA 1
ATOM 804 C C . ASP A 1 103 ? -8.637 3.101 11.347 1.00 75.81 103 ASP A C 1
ATOM 806 O O . ASP A 1 103 ? -8.038 2.107 10.930 1.00 75.81 103 ASP A O 1
ATOM 810 N N . GLU A 1 104 ? -9.392 3.071 12.445 1.00 63.75 104 GLU A N 1
ATOM 811 C CA . GLU A 1 104 ? -9.578 1.873 13.265 1.00 63.75 104 GLU A CA 1
ATOM 812 C C . GLU A 1 104 ? -10.528 0.848 12.629 1.00 63.75 104 GLU A C 1
ATOM 814 O O . GLU A 1 104 ? -10.492 -0.325 12.984 1.00 63.75 104 GLU A O 1
ATOM 819 N N . GLN A 1 105 ? -11.364 1.264 11.672 1.00 64.38 105 GLN A N 1
ATOM 820 C CA . GLN A 1 105 ? -12.398 0.404 11.072 1.00 64.38 105 GLN A CA 1
ATOM 821 C C . GLN A 1 105 ? -12.153 0.086 9.587 1.00 64.38 105 GLN A C 1
ATOM 823 O O . GLN A 1 105 ? -12.952 -0.614 8.962 1.00 64.38 105 GLN A O 1
ATOM 828 N N . GLY A 1 106 ? -11.059 0.588 9.009 1.00 69.88 106 GLY A N 1
ATOM 829 C CA . GLY A 1 106 ? -10.774 0.456 7.582 1.00 69.88 106 GLY A CA 1
ATOM 830 C C . GLY A 1 106 ? -10.061 -0.849 7.215 1.00 69.88 106 GLY A C 1
ATOM 831 O O . GLY A 1 106 ? -9.044 -1.200 7.808 1.00 69.88 106 GLY A O 1
ATOM 832 N N . GLU A 1 107 ? -10.543 -1.524 6.168 1.00 88.25 107 GLU A N 1
ATOM 833 C CA . GLU A 1 107 ? -9.774 -2.516 5.405 1.00 88.25 107 GLU A CA 1
ATOM 834 C C . GLU A 1 107 ? -9.574 -2.015 3.976 1.00 88.25 107 GL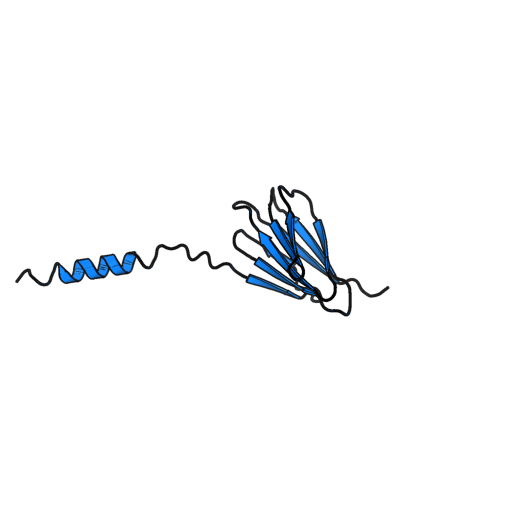U A C 1
ATOM 836 O O . GLU A 1 107 ? -10.506 -1.504 3.343 1.00 88.25 107 GLU A O 1
ATOM 841 N N . VAL A 1 108 ? -8.369 -2.205 3.445 1.00 90.62 108 VAL A N 1
ATOM 842 C CA . VAL A 1 108 ? -8.024 -1.785 2.088 1.00 90.62 108 VAL A CA 1
ATOM 843 C C . VAL A 1 108 ? -7.376 -2.939 1.344 1.00 90.62 108 VAL A C 1
ATOM 845 O O . VAL A 1 108 ? -6.382 -3.504 1.790 1.00 90.62 108 VAL A O 1
ATOM 848 N N . SER A 1 109 ? -7.943 -3.304 0.201 1.00 93.38 109 SER A N 1
ATOM 849 C CA . SER A 1 109 ? -7.329 -4.257 -0.716 1.00 93.38 109 SER A CA 1
ATOM 850 C C . SER A 1 109 ? -6.363 -3.535 -1.644 1.00 93.38 109 SER A C 1
ATOM 852 O O . SER A 1 109 ? -6.569 -2.372 -1.985 1.00 93.38 109 SER A O 1
ATOM 854 N N . TYR A 1 110 ? -5.292 -4.213 -2.037 1.00 92.50 110 TYR A N 1
ATOM 855 C CA . TYR A 1 110 ? -4.298 -3.649 -2.938 1.00 92.50 110 TYR A CA 1
ATOM 856 C C . TYR A 1 110 ? -3.906 -4.650 -4.018 1.00 92.50 110 TYR A C 1
ATOM 858 O O . TYR A 1 110 ? -3.923 -5.8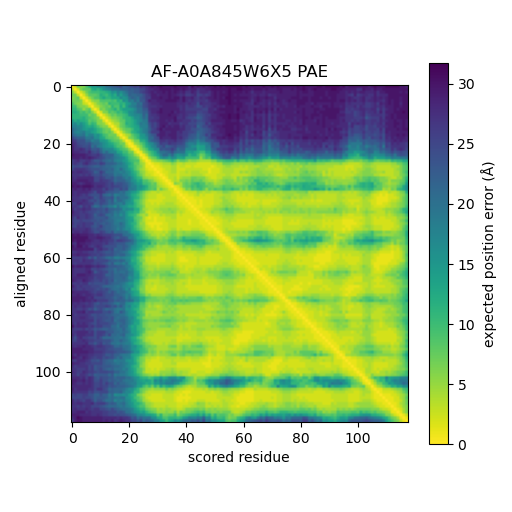63 -3.790 1.00 92.50 110 TYR A O 1
ATOM 866 N N . LYS A 1 111 ? -3.525 -4.136 -5.186 1.00 92.94 111 LYS A N 1
ATOM 867 C CA . LYS A 1 111 ? -3.017 -4.929 -6.308 1.00 92.94 111 LYS A CA 1
ATOM 868 C C . LYS A 1 111 ? -2.062 -4.108 -7.158 1.00 92.94 111 LYS A C 1
ATOM 870 O O . LYS A 1 111 ? -2.417 -3.012 -7.586 1.00 92.94 111 LYS A O 1
ATOM 875 N N . SER A 1 112 ? -0.869 -4.631 -7.432 1.00 90.00 112 SER A N 1
ATOM 876 C CA . SER A 1 112 ? 0.061 -4.002 -8.367 1.00 90.00 112 SER A CA 1
ATOM 877 C C . SER A 1 112 ? -0.084 -4.558 -9.778 1.00 90.00 112 SER A C 1
ATOM 879 O O . SER A 1 112 ? -0.292 -5.753 -9.989 1.00 90.00 112 SER A O 1
ATOM 881 N N . VAL A 1 113 ? 0.089 -3.681 -10.759 1.00 87.75 113 VAL A N 1
ATOM 882 C CA . VAL A 1 113 ? 0.129 -4.018 -12.179 1.00 87.75 113 VAL A CA 1
ATOM 883 C C . VAL A 1 113 ? 1.401 -3.426 -12.772 1.00 87.75 113 VAL A C 1
ATOM 885 O O . VAL A 1 113 ? 1.619 -2.210 -12.738 1.00 87.75 113 VAL A O 1
ATOM 888 N N . SER A 1 114 ? 2.251 -4.294 -13.319 1.00 82.25 114 SER A N 1
ATOM 889 C CA . SER A 1 114 ? 3.432 -3.875 -14.063 1.00 82.25 114 SER A CA 1
ATOM 890 C C . SER A 1 114 ? 3.039 -3.515 -15.493 1.00 82.25 114 SER A C 1
ATOM 892 O O . SER A 1 114 ? 2.370 -4.281 -16.189 1.00 82.25 114 SER A O 1
ATOM 894 N N . HIS A 1 115 ? 3.448 -2.330 -15.942 1.00 75.62 115 HIS A N 1
ATOM 895 C CA . HIS A 1 115 ? 3.175 -1.887 -17.302 1.00 75.62 115 HIS A CA 1
ATOM 896 C C . HIS A 1 115 ? 4.355 -2.269 -18.205 1.00 75.62 115 HIS A C 1
ATOM 898 O O . HIS A 1 115 ? 5.474 -1.795 -17.975 1.00 75.62 115 HIS A O 1
ATOM 904 N N . PRO A 1 116 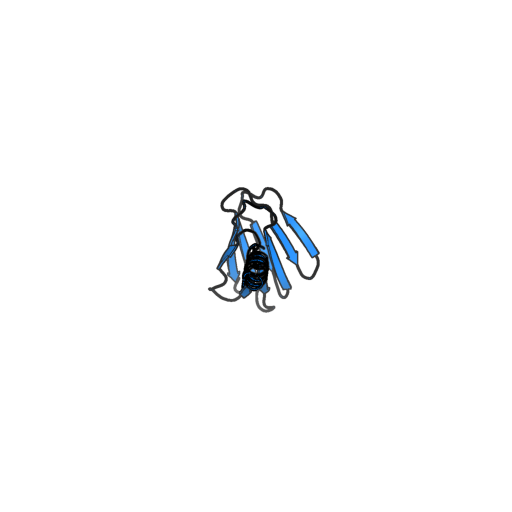? 4.162 -3.110 -19.239 1.00 65.38 116 PRO A N 1
ATOM 905 C CA . PRO A 1 116 ? 5.222 -3.362 -20.206 1.00 65.38 116 PRO A CA 1
ATOM 906 C C . PRO A 1 116 ? 5.600 -2.046 -20.902 1.00 65.38 116 PRO A C 1
A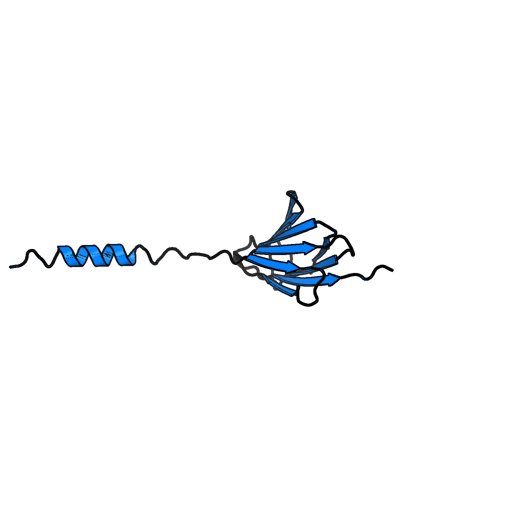TOM 908 O O . PRO A 1 116 ? 4.736 -1.206 -21.163 1.00 65.38 116 PRO A O 1
ATOM 911 N N . ARG A 1 117 ? 6.894 -1.851 -21.204 1.00 61.91 117 ARG A N 1
ATOM 912 C CA . ARG A 1 117 ? 7.328 -0.726 -22.051 1.00 61.91 117 ARG A CA 1
ATOM 913 C C . ARG A 1 117 ? 6.595 -0.842 -23.392 1.00 61.91 117 ARG A C 1
ATOM 915 O O . ARG A 1 117 ? 6.751 -1.860 -24.063 1.00 61.91 117 ARG A O 1
ATOM 922 N N . ARG A 1 118 ? 5.785 0.167 -23.724 1.00 55.03 118 ARG A N 1
ATOM 923 C CA . ARG A 1 118 ? 5.266 0.363 -25.081 1.00 55.03 118 ARG A CA 1
ATOM 924 C C . ARG A 1 118 ? 6.396 0.748 -26.024 1.00 55.03 118 ARG A C 1
ATOM 926 O O . ARG A 1 118 ? 7.307 1.472 -25.561 1.00 55.03 118 ARG A O 1
#

pLDDT: mean 77.56, std 16.32, range [45.03, 94.12]

Mean predicted aligned error: 11.81 Å

Foldseek 3Di:
DPPPPVVVVVVVVVVVVVPPDPPLVQAEAEAELPDQPRKDKDAASHKYKYAYEQPFKKKKKKAKPAQFWKWKDKPHDIDIDGRDHGIDIDIDHRIIIMMHTPDNPIMIIMGMDTDPDD

Radius of gyration: 21.68 Å; Cα contacts (8 Å, |Δi|>4): 258; chains: 1; bounding box: 29×36×85 Å

Nearest PDB structures (foldseek):
  2fqp-assembly2_C  TM=6.636E-01  e=1.060E-01  Bordetella pertussis Tohama I
  1dgw-assembly1_A  TM=5.337E-01  e=3.841E-02  Canavalia ensiformis
  5e1r-assembly1_C  TM=5.242E-01  e=5.583E-02  Carya illinoinensis
  6b9r-assembly1_D  TM=4.506E-01  e=3.452E-02  Streptomyces albus
  4met-assembly1_A  TM=5.198E-01  e=3.086E-01  Bacillus subtilis subsp. subtilis str. 168